Protein AF-X6CHZ7-F1 (afdb_monomer_lite)

Structure (mmCIF, N/CA/C/O backbone):
data_AF-X6CHZ7-F1
#
_entry.id   AF-X6CHZ7-F1
#
loop_
_atom_site.group_PDB
_atom_site.id
_atom_site.type_symbol
_atom_site.label_atom_id
_atom_site.label_alt_id
_atom_site.label_comp_id
_atom_site.label_asym_id
_atom_site.label_entity_id
_atom_site.label_seq_id
_atom_site.pdbx_PDB_ins_code
_atom_site.Cartn_x
_atom_site.Cartn_y
_atom_site.Cartn_z
_atom_site.occupancy
_atom_site.B_iso_or_equiv
_atom_site.auth_seq_id
_atom_site.auth_comp_id
_atom_site.auth_asym_id
_atom_site.auth_atom_id
_atom_site.pdbx_PDB_model_num
ATOM 1 N N . MET A 1 1 ? 11.560 17.213 37.088 1.00 60.72 1 MET A N 1
ATOM 2 C CA . MET A 1 1 ? 10.164 16.790 36.833 1.00 60.72 1 MET A CA 1
ATOM 3 C C . MET A 1 1 ? 10.165 16.003 35.529 1.00 60.72 1 MET A C 1
ATOM 5 O O . MET A 1 1 ? 10.603 16.554 34.529 1.00 60.72 1 MET A O 1
ATOM 9 N N . ALA A 1 2 ? 9.822 14.711 35.544 1.00 57.53 2 ALA A N 1
ATOM 10 C CA . ALA A 1 2 ? 9.848 13.867 34.344 1.00 57.53 2 ALA A CA 1
ATOM 11 C C . ALA A 1 2 ? 8.562 14.066 33.529 1.00 57.53 2 ALA A C 1
ATOM 13 O O . ALA A 1 2 ? 7.468 14.032 34.090 1.00 57.53 2 ALA A O 1
ATOM 14 N N . THR A 1 3 ? 8.687 14.288 32.222 1.00 66.88 3 THR A N 1
ATOM 15 C CA . THR A 1 3 ? 7.539 14.359 31.317 1.00 66.88 3 THR A CA 1
ATOM 16 C C . THR A 1 3 ? 6.947 12.958 31.129 1.00 66.88 3 THR A C 1
ATOM 18 O O . THR A 1 3 ? 7.695 11.995 30.932 1.00 66.88 3 THR A O 1
ATOM 21 N N . PRO A 1 4 ? 5.616 12.796 31.208 1.00 70.62 4 PRO A N 1
ATOM 22 C CA . PRO A 1 4 ? 4.993 11.498 31.000 1.00 70.62 4 PRO A CA 1
ATOM 23 C C . PRO A 1 4 ? 5.250 11.021 29.564 1.00 70.62 4 PRO A C 1
ATOM 25 O O . PRO A 1 4 ? 5.035 11.753 28.596 1.00 70.62 4 PRO A O 1
ATOM 28 N N . LYS A 1 5 ? 5.728 9.780 29.430 1.00 75.69 5 LYS A N 1
ATOM 29 C CA . LYS A 1 5 ? 5.965 9.124 28.142 1.00 75.69 5 LYS A CA 1
ATOM 30 C C . LYS A 1 5 ? 4.614 8.913 2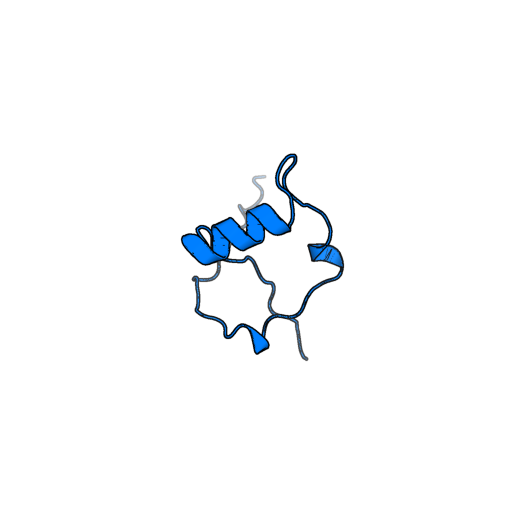7.456 1.00 75.69 5 LYS A C 1
ATOM 32 O O . LYS A 1 5 ? 3.816 8.099 27.909 1.00 75.69 5 LYS A O 1
ATOM 37 N N . GLN A 1 6 ? 4.347 9.659 26.386 1.00 73.25 6 GLN A N 1
ATOM 38 C CA . GLN A 1 6 ? 3.146 9.464 25.577 1.00 73.25 6 GLN A CA 1
ATOM 39 C C . GLN A 1 6 ? 3.257 8.119 24.859 1.00 73.25 6 GLN A C 1
ATOM 41 O O . GLN A 1 6 ? 4.065 7.948 23.944 1.00 73.25 6 GLN A O 1
ATOM 46 N N . THR A 1 7 ? 2.478 7.142 25.312 1.00 72.81 7 THR A N 1
ATOM 47 C CA . THR A 1 7 ? 2.383 5.840 24.658 1.00 72.81 7 THR A CA 1
ATOM 48 C C . THR A 1 7 ? 1.654 6.016 23.334 1.00 72.81 7 THR A C 1
ATOM 50 O O . THR A 1 7 ? 0.467 6.333 23.303 1.00 72.81 7 THR A O 1
ATOM 53 N N . ILE A 1 8 ? 2.371 5.824 22.228 1.00 73.19 8 ILE A N 1
ATOM 54 C CA . ILE A 1 8 ? 1.764 5.783 20.900 1.00 73.19 8 ILE A CA 1
ATOM 55 C C . ILE A 1 8 ? 1.083 4.422 20.763 1.00 73.19 8 ILE A C 1
ATOM 57 O O . ILE A 1 8 ? 1.745 3.407 20.546 1.00 73.19 8 ILE A O 1
ATOM 61 N N . THR A 1 9 ? -0.238 4.393 20.902 1.00 74.25 9 THR A N 1
ATOM 62 C CA . THR A 1 9 ? -1.033 3.206 20.581 1.00 74.25 9 THR A CA 1
ATOM 63 C C . THR A 1 9 ? -1.115 3.084 19.062 1.00 74.25 9 THR A C 1
ATOM 65 O O . THR A 1 9 ? -1.787 3.882 18.408 1.00 74.25 9 THR A O 1
ATOM 68 N N . LEU A 1 10 ? -0.401 2.116 18.482 1.00 73.12 10 LEU A N 1
ATOM 69 C CA . LEU A 1 10 ? -0.573 1.775 17.071 1.00 73.12 10 LEU A CA 1
ATOM 70 C C . LEU A 1 10 ? -1.904 1.044 16.882 1.00 73.12 10 LEU A C 1
ATOM 72 O O . LEU A 1 10 ? -2.210 0.095 17.601 1.00 73.12 10 LEU A O 1
ATOM 76 N N . ASN A 1 11 ? -2.671 1.461 15.877 1.00 75.56 11 ASN A N 1
ATOM 77 C CA . ASN A 1 11 ? -3.855 0.720 15.463 1.00 75.56 11 ASN A CA 1
ATOM 78 C C . ASN A 1 11 ? -3.451 -0.637 14.878 1.00 75.56 11 ASN A C 1
ATOM 80 O O . ASN A 1 11 ? -2.451 -0.742 14.163 1.00 75.56 11 ASN A O 1
ATOM 84 N N . ALA A 1 12 ? -4.263 -1.660 15.147 1.00 79.25 12 ALA A N 1
ATOM 85 C CA . ALA A 1 12 ? -4.109 -2.962 14.515 1.00 79.25 12 ALA A CA 1
ATOM 86 C C . ALA A 1 12 ? -4.228 -2.836 12.988 1.00 79.25 12 ALA A C 1
ATOM 88 O O . ALA A 1 12 ? -5.044 -2.061 12.476 1.00 79.25 12 ALA A O 1
ATOM 89 N N . SER A 1 13 ? -3.423 -3.619 12.267 1.00 81.12 13 SER A N 1
ATOM 90 C CA . SER A 1 13 ? -3.573 -3.763 10.820 1.00 81.12 13 SER A CA 1
ATOM 91 C C . SER A 1 13 ? -4.959 -4.327 10.505 1.00 81.12 13 SER A C 1
ATOM 93 O O . SER A 1 13 ? -5.428 -5.241 11.185 1.00 81.12 13 SER A O 1
ATOM 95 N N . ARG A 1 14 ? -5.623 -3.779 9.487 1.00 82.69 14 ARG A N 1
ATOM 96 C CA . ARG A 1 14 ? -6.930 -4.247 9.023 1.00 82.69 14 ARG A CA 1
ATOM 97 C C . ARG A 1 14 ? -6.980 -4.206 7.508 1.00 82.69 14 ARG A C 1
ATOM 99 O O . ARG A 1 14 ? -6.481 -3.258 6.903 1.00 82.69 14 ARG A O 1
ATOM 106 N N . ASP A 1 15 ? -7.666 -5.175 6.918 1.00 85.94 15 ASP A N 1
ATOM 107 C CA . ASP A 1 15 ? -7.982 -5.140 5.498 1.00 85.94 15 ASP A CA 1
ATOM 108 C C . ASP A 1 15 ? -8.946 -3.989 5.177 1.00 85.94 15 ASP A C 1
ATOM 110 O O . ASP A 1 15 ? -9.980 -3.780 5.830 1.00 85.94 15 ASP A O 1
ATOM 114 N N . ILE A 1 16 ? -8.586 -3.212 4.156 1.00 84.44 16 ILE A N 1
ATOM 115 C CA . ILE A 1 16 ? -9.365 -2.084 3.648 1.00 84.44 16 ILE A CA 1
ATOM 116 C C . ILE A 1 16 ? -9.553 -2.291 2.142 1.00 84.44 16 ILE A C 1
ATOM 118 O O . ILE A 1 16 ? -8.561 -2.379 1.418 1.00 84.44 16 ILE A O 1
ATOM 122 N N . PRO A 1 17 ? -10.802 -2.337 1.644 1.00 86.44 17 PRO A N 1
ATOM 123 C CA . PRO A 1 17 ? -11.067 -2.375 0.212 1.00 86.44 17 PRO A CA 1
ATOM 124 C C . PRO A 1 17 ? -10.416 -1.195 -0.521 1.00 86.44 17 PRO A C 1
ATOM 126 O O . PRO A 1 17 ? -10.530 -0.051 -0.077 1.00 86.44 17 PRO A O 1
ATOM 129 N N . PHE A 1 18 ? -9.779 -1.45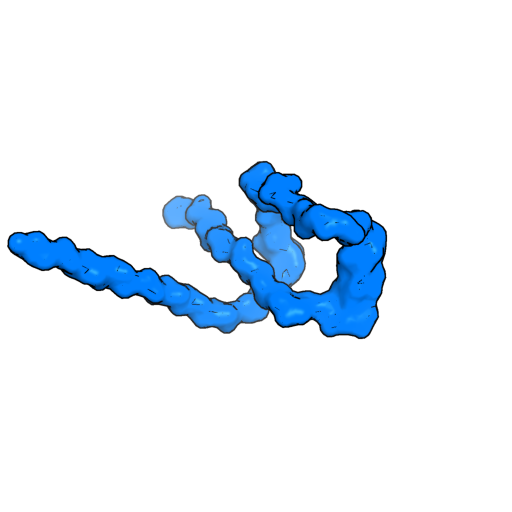7 -1.666 1.00 83.06 18 PHE A N 1
ATOM 130 C CA . PHE A 1 18 ? -9.035 -0.445 -2.427 1.00 83.06 18 PHE A CA 1
ATOM 131 C C . PHE A 1 18 ? -9.893 0.771 -2.814 1.00 83.06 18 PHE A C 1
ATOM 133 O O . PHE A 1 18 ? -9.432 1.904 -2.739 1.00 83.06 18 PHE A O 1
ATOM 140 N N . ASN A 1 19 ? -11.174 0.559 -3.128 1.00 87.31 19 ASN A N 1
ATOM 141 C CA . ASN A 1 19 ? -12.124 1.626 -3.467 1.00 87.31 19 ASN A CA 1
ATOM 142 C C . ASN A 1 19 ? -12.452 2.583 -2.304 1.00 87.31 19 ASN A C 1
ATOM 144 O O . ASN A 1 19 ? -13.097 3.605 -2.525 1.00 87.31 19 ASN A O 1
ATOM 148 N N . LYS A 1 20 ? -12.040 2.266 -1.071 1.00 85.44 20 LYS A N 1
ATOM 149 C CA . LYS A 1 20 ? -12.158 3.156 0.094 1.00 85.44 20 LYS A CA 1
ATOM 150 C C . LYS A 1 20 ? -10.882 3.958 0.359 1.00 85.44 20 LYS A C 1
ATOM 152 O O . LYS A 1 20 ? -10.877 4.800 1.256 1.00 85.44 20 LYS A O 1
ATOM 157 N N . LEU A 1 21 ? -9.806 3.703 -0.386 1.00 84.88 21 LEU A N 1
ATOM 158 C CA . LEU A 1 21 ? -8.568 4.464 -0.286 1.00 84.88 21 LEU A CA 1
ATOM 159 C C . LEU A 1 21 ? -8.688 5.738 -1.125 1.00 84.88 21 LEU A C 1
ATOM 161 O O . LEU A 1 21 ? -8.948 5.690 -2.323 1.00 84.88 21 LEU A O 1
ATOM 165 N N . MET A 1 22 ? -8.471 6.886 -0.488 1.00 83.31 22 MET A N 1
ATOM 166 C CA . MET A 1 22 ? -8.383 8.178 -1.165 1.00 83.31 22 MET A CA 1
ATOM 167 C C . MET A 1 22 ? -6.952 8.701 -1.094 1.00 83.31 22 MET A C 1
ATOM 169 O O . MET A 1 22 ? -6.309 8.660 -0.042 1.00 83.31 22 MET A O 1
ATOM 173 N N . LEU A 1 23 ? -6.457 9.224 -2.215 1.00 79.75 23 LEU A N 1
ATOM 174 C CA . LEU A 1 23 ? -5.164 9.894 -2.260 1.00 79.75 23 LEU A CA 1
ATOM 175 C C . LEU A 1 23 ? -5.241 11.197 -1.461 1.00 79.75 23 LEU A C 1
ATOM 177 O O . LEU A 1 23 ? -6.075 12.059 -1.725 1.00 79.75 23 LEU A O 1
ATOM 181 N N . SER A 1 24 ? -4.339 11.356 -0.497 1.00 75.31 24 SER A N 1
ATOM 182 C CA . SER A 1 24 ? -4.082 12.659 0.108 1.00 75.31 24 SER A CA 1
ATOM 183 C C . SER A 1 24 ? -3.023 13.388 -0.711 1.00 75.31 24 SER A C 1
ATOM 185 O O . SER A 1 24 ? -2.027 12.785 -1.107 1.00 75.31 24 SER A O 1
ATOM 187 N N . GLN A 1 25 ? -3.173 14.699 -0.904 1.00 65.25 25 GLN A N 1
ATOM 188 C CA . GLN A 1 25 ? -2.143 15.530 -1.542 1.00 65.25 25 GLN A CA 1
ATOM 189 C C . GLN A 1 25 ? -0.793 15.457 -0.801 1.00 65.25 25 GLN A C 1
ATOM 191 O O . GLN A 1 25 ? 0.264 15.643 -1.401 1.00 65.25 25 GLN A O 1
ATOM 196 N N . SER A 1 26 ? -0.803 15.107 0.492 1.00 66.19 26 SER A N 1
ATOM 197 C CA . SER A 1 26 ? 0.414 14.848 1.268 1.00 66.19 26 SER A CA 1
ATOM 198 C C . SER A 1 26 ? 1.122 13.534 0.899 1.00 66.19 26 SER A C 1
ATOM 200 O O . SER A 1 26 ? 2.323 13.426 1.131 1.00 66.19 26 SER A O 1
ATOM 2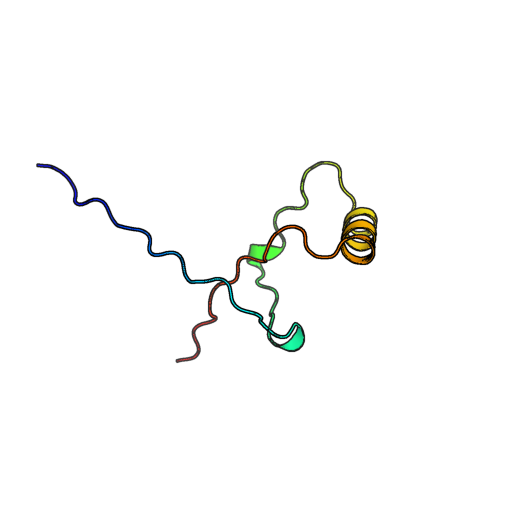02 N N . ASN A 1 27 ? 0.421 12.555 0.309 1.00 65.62 27 ASN A N 1
ATOM 203 C CA . ASN A 1 27 ? 0.981 11.247 -0.069 1.00 65.62 27 ASN A CA 1
ATOM 204 C C . ASN A 1 27 ? 1.803 11.286 -1.367 1.00 65.62 27 ASN A C 1
ATOM 206 O O . ASN A 1 27 ? 2.552 10.355 -1.634 1.00 65.62 27 ASN A O 1
ATOM 210 N N . VAL A 1 28 ? 1.712 12.359 -2.161 1.00 64.06 28 VAL A N 1
ATOM 211 C CA . VAL A 1 28 ? 2.421 12.476 -3.454 1.00 64.06 28 VAL A CA 1
ATOM 212 C C . VAL A 1 28 ? 3.939 12.654 -3.268 1.00 64.06 28 VAL A C 1
ATOM 214 O O . VAL A 1 28 ? 4.726 12.510 -4.200 1.00 64.06 28 VAL A O 1
ATOM 217 N N . ARG A 1 29 ? 4.401 12.949 -2.048 1.00 61.75 29 ARG A N 1
ATOM 218 C CA . ARG A 1 29 ? 5.782 13.363 -1.783 1.00 61.75 29 ARG A CA 1
ATOM 219 C C . ARG A 1 29 ? 6.600 12.228 -1.174 1.00 61.75 29 ARG A C 1
ATOM 221 O O . ARG A 1 29 ? 6.894 12.287 0.016 1.00 61.75 29 ARG A O 1
ATOM 228 N N . ARG A 1 30 ? 6.974 11.231 -1.988 1.00 64.25 30 ARG A N 1
ATOM 229 C CA . ARG A 1 30 ? 8.261 10.487 -1.941 1.00 64.25 30 ARG A CA 1
ATOM 230 C C . ARG A 1 30 ? 8.151 9.166 -2.704 1.00 64.25 30 ARG A C 1
ATOM 232 O O . ARG A 1 30 ? 7.704 8.166 -2.156 1.00 64.25 30 ARG A O 1
ATOM 239 N N . ILE A 1 31 ? 8.666 9.145 -3.928 1.00 65.25 31 ILE A N 1
ATOM 240 C CA . ILE A 1 31 ? 9.166 7.903 -4.524 1.00 65.25 31 ILE A CA 1
ATOM 241 C C . ILE A 1 31 ? 10.541 7.654 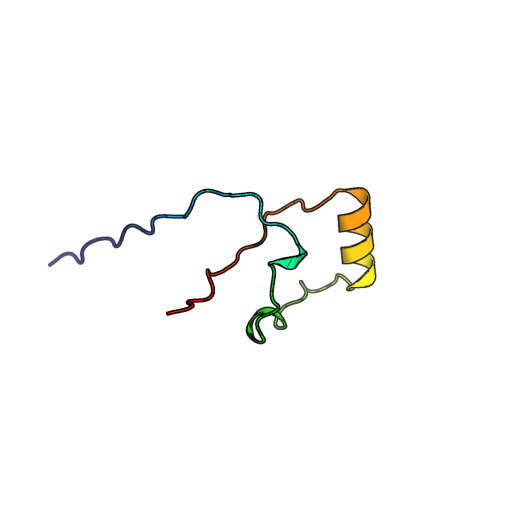-3.892 1.00 65.25 31 ILE A C 1
ATOM 243 O O . ILE A 1 31 ? 11.341 8.587 -3.744 1.00 65.25 31 ILE A O 1
ATOM 247 N N . LYS A 1 32 ? 10.803 6.426 -3.434 1.00 68.06 32 LYS A N 1
ATOM 248 C CA . LYS A 1 32 ? 12.122 6.048 -2.909 1.00 68.06 32 LYS A CA 1
ATOM 249 C C . LYS A 1 32 ? 13.158 6.290 -4.015 1.00 68.06 32 LYS A C 1
ATOM 251 O O . LYS A 1 32 ? 12.918 5.938 -5.163 1.00 68.06 32 LYS A O 1
ATOM 256 N N . ARG A 1 33 ? 14.294 6.928 -3.699 1.00 62.72 33 ARG A N 1
ATOM 257 C CA . ARG A 1 33 ? 15.329 7.229 -4.708 1.00 62.72 33 ARG A CA 1
ATOM 258 C C . ARG A 1 33 ? 15.732 5.946 -5.450 1.00 62.72 33 ARG A C 1
ATOM 260 O O . ARG A 1 33 ? 16.218 5.021 -4.806 1.00 62.72 33 ARG A O 1
ATOM 267 N N . GLY A 1 34 ? 15.575 5.942 -6.776 1.00 74.00 34 GLY A N 1
ATOM 268 C CA . GLY A 1 34 ? 16.105 4.906 -7.669 1.00 74.00 34 GLY A CA 1
ATOM 269 C C . GLY A 1 34 ? 15.110 3.859 -8.180 1.00 74.00 34 GLY A C 1
ATOM 270 O O . GLY A 1 34 ? 15.539 2.986 -8.920 1.00 74.00 34 GLY A O 1
ATOM 271 N N . GLU A 1 35 ? 13.823 3.932 -7.830 1.00 79.12 35 GLU A N 1
ATOM 272 C CA . GLU A 1 35 ? 12.781 3.069 -8.414 1.00 79.12 35 GLU A CA 1
ATOM 273 C C . GLU A 1 35 ? 11.810 3.921 -9.240 1.00 79.12 35 GLU A C 1
ATOM 275 O O . GLU A 1 35 ? 11.390 4.995 -8.798 1.00 79.12 35 GLU A O 1
ATOM 280 N N . THR A 1 36 ? 11.485 3.473 -10.452 1.00 87.12 36 THR A N 1
ATOM 281 C CA . THR A 1 36 ? 10.446 4.094 -11.283 1.00 87.12 36 THR A CA 1
ATOM 282 C C . THR A 1 36 ? 9.057 3.659 -10.802 1.00 87.12 36 THR A C 1
ATOM 284 O O . THR A 1 36 ? 8.920 2.686 -10.057 1.00 87.12 36 THR A O 1
ATOM 287 N N . ILE A 1 37 ? 7.999 4.373 -11.199 1.00 83.75 37 ILE A N 1
ATOM 288 C CA . ILE A 1 37 ? 6.627 3.965 -10.843 1.00 83.75 37 ILE A CA 1
ATOM 289 C C . ILE A 1 37 ? 6.302 2.617 -11.497 1.00 83.75 37 ILE A C 1
ATOM 291 O O . ILE A 1 37 ? 5.633 1.779 -10.895 1.00 83.75 37 ILE A O 1
ATOM 295 N N . GLU A 1 38 ? 6.806 2.401 -12.706 1.00 89.81 38 GLU A N 1
ATOM 296 C CA . GLU A 1 38 ? 6.625 1.203 -13.513 1.00 89.81 38 GLU A CA 1
ATOM 297 C C . GLU A 1 38 ? 7.283 -0.014 -12.855 1.00 89.81 38 GLU A C 1
ATOM 299 O O . GLU A 1 38 ? 6.638 -1.054 -12.704 1.00 89.81 38 GLU A O 1
ATOM 304 N N . ASP A 1 39 ? 8.529 0.126 -12.392 1.00 89.62 39 ASP A N 1
ATOM 305 C CA . ASP A 1 39 ? 9.237 -0.939 -11.673 1.00 89.62 39 ASP A CA 1
ATOM 306 C C . ASP A 1 39 ? 8.547 -1.276 -10.346 1.00 89.62 39 ASP A C 1
ATOM 308 O O . ASP A 1 39 ? 8.370 -2.456 -10.016 1.00 89.62 39 ASP A O 1
ATOM 312 N N . LEU A 1 40 ? 8.087 -0.252 -9.617 1.00 86.31 40 LEU A N 1
ATOM 313 C CA . LEU A 1 40 ? 7.329 -0.435 -8.382 1.00 86.31 40 LEU A CA 1
ATOM 314 C C . LEU A 1 40 ? 5.990 -1.141 -8.651 1.00 86.31 40 LEU A C 1
ATOM 316 O O . LEU A 1 40 ? 5.617 -2.066 -7.929 1.00 86.31 40 LEU A O 1
ATOM 320 N N . ALA A 1 41 ? 5.273 -0.771 -9.711 1.00 89.25 41 ALA A N 1
ATOM 321 C CA . ALA A 1 41 ? 4.031 -1.434 -10.099 1.00 89.25 41 ALA A CA 1
ATOM 322 C C . ALA A 1 41 ? 4.274 -2.900 -10.493 1.00 89.25 41 ALA A C 1
ATOM 324 O O . ALA A 1 41 ? 3.551 -3.793 -10.042 1.00 89.25 41 ALA A O 1
ATOM 325 N N . ALA A 1 42 ? 5.329 -3.171 -11.267 1.00 92.44 42 ALA A N 1
ATOM 326 C CA . ALA A 1 42 ? 5.717 -4.524 -11.655 1.00 92.44 42 ALA A CA 1
ATOM 327 C C . ALA A 1 42 ? 6.173 -5.374 -10.456 1.00 92.44 42 ALA A C 1
ATOM 329 O O . ALA A 1 42 ? 5.997 -6.598 -10.456 1.00 92.44 42 ALA A O 1
ATOM 330 N N . SER A 1 43 ? 6.772 -4.771 -9.425 1.00 90.56 43 SER A N 1
ATOM 331 C CA . SER A 1 43 ? 7.147 -5.483 -8.199 1.00 90.56 43 SER A CA 1
ATOM 332 C C . SER A 1 43 ? 5.923 -5.813 -7.337 1.00 90.56 43 SER A C 1
ATOM 334 O O . SER A 1 43 ? 5.796 -6.961 -6.899 1.00 90.56 43 SER A O 1
ATOM 336 N N . ILE A 1 44 ? 4.975 -4.878 -7.195 1.00 90.75 44 ILE A N 1
ATOM 337 C CA . ILE A 1 44 ? 3.696 -5.091 -6.496 1.00 90.75 44 ILE A CA 1
ATOM 338 C C . ILE A 1 44 ? 2.843 -6.141 -7.218 1.00 90.75 44 ILE A C 1
ATOM 340 O O . ILE A 1 44 ? 2.288 -7.019 -6.566 1.00 90.75 44 ILE A O 1
ATOM 344 N N . ALA A 1 45 ? 2.772 -6.120 -8.551 1.00 92.62 45 ALA A N 1
ATOM 345 C CA . ALA A 1 45 ? 2.019 -7.117 -9.314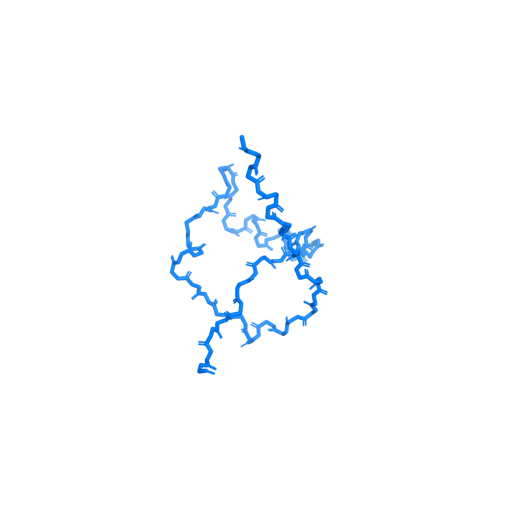 1.00 92.62 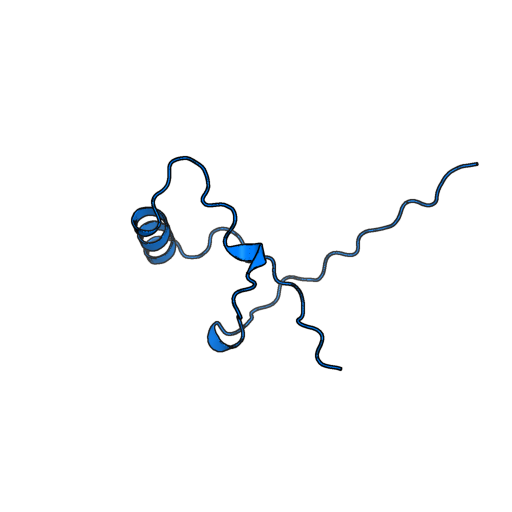45 ALA A CA 1
ATOM 346 C C . ALA A 1 45 ? 2.587 -8.538 -9.151 1.00 92.62 45 ALA A C 1
ATOM 348 O O . ALA A 1 45 ? 1.833 -9.505 -9.093 1.00 92.62 45 ALA A O 1
ATOM 349 N N . ARG A 1 46 ? 3.919 -8.672 -9.049 1.00 95.38 46 ARG A N 1
ATOM 350 C CA . ARG A 1 46 ? 4.589 -9.975 -8.894 1.00 95.38 46 ARG A CA 1
ATOM 351 C C . ARG A 1 46 ? 4.586 -10.512 -7.466 1.00 95.38 46 ARG A C 1
ATOM 353 O O . ARG A 1 46 ? 4.610 -11.725 -7.291 1.00 95.38 46 ARG A O 1
ATOM 360 N N . ARG A 1 47 ? 4.660 -9.640 -6.456 1.00 94.38 47 ARG A N 1
ATOM 361 C CA . ARG A 1 47 ? 4.912 -10.036 -5.054 1.00 94.38 47 ARG A CA 1
ATOM 362 C C . ARG A 1 47 ? 3.821 -9.605 -4.076 1.00 94.38 47 ARG A C 1
ATOM 364 O O . ARG A 1 47 ? 3.870 -9.997 -2.915 1.00 94.38 47 ARG A O 1
ATOM 371 N N . GLY A 1 48 ? 2.862 -8.799 -4.518 1.00 90.50 48 GLY A N 1
ATOM 372 C CA . GLY A 1 48 ? 1.939 -8.094 -3.637 1.00 90.50 48 GLY A CA 1
ATOM 373 C C . GLY A 1 48 ? 2.620 -6.965 -2.856 1.00 90.50 48 GLY A C 1
ATOM 374 O O . GLY A 1 48 ? 3.793 -6.636 -3.054 1.00 90.50 48 GLY A O 1
ATOM 375 N N . LEU A 1 49 ? 1.867 -6.352 -1.942 1.00 88.75 49 LEU A N 1
ATOM 376 C CA . LEU A 1 49 ? 2.394 -5.342 -1.028 1.00 88.75 49 LEU A CA 1
ATOM 377 C C . LEU A 1 49 ? 3.219 -6.016 0.074 1.00 88.75 49 LEU A C 1
ATOM 379 O O . LEU A 1 49 ? 2.668 -6.606 0.998 1.00 88.75 49 LEU A O 1
ATOM 383 N N . LEU A 1 50 ? 4.547 -5.884 0.002 1.00 88.25 50 LEU A N 1
ATOM 384 C CA . LEU A 1 50 ? 5.459 -6.393 1.038 1.00 88.25 50 LEU A CA 1
ATOM 385 C C . LEU A 1 50 ? 5.342 -5.634 2.368 1.00 88.25 50 LEU A C 1
ATOM 387 O O . LEU A 1 50 ? 5.806 -6.120 3.396 1.00 88.25 50 LEU A O 1
ATOM 391 N N . GLN A 1 51 ? 4.783 -4.422 2.341 1.00 83.19 51 GLN A N 1
ATOM 392 C CA . GLN A 1 51 ? 4.552 -3.569 3.504 1.00 83.19 51 GLN A CA 1
ATOM 393 C C . GLN A 1 51 ? 3.123 -3.025 3.450 1.00 83.19 51 GLN A C 1
ATOM 395 O O . GLN A 1 51 ? 2.670 -2.567 2.399 1.00 83.19 51 GLN A O 1
ATOM 400 N N . SER A 1 52 ? 2.420 -3.060 4.584 1.00 85.25 52 SER A N 1
ATOM 401 C CA . SER A 1 52 ? 1.071 -2.503 4.708 1.00 85.25 52 SER A CA 1
ATOM 402 C C . SER A 1 52 ? 1.072 -0.991 4.484 1.00 85.25 52 SER A C 1
ATOM 404 O O . SER A 1 52 ? 1.982 -0.290 4.929 1.00 85.25 52 SER A O 1
ATOM 406 N N . LEU A 1 53 ? 0.015 -0.470 3.862 1.00 83.69 53 LEU A N 1
ATOM 407 C CA . LEU A 1 53 ? -0.147 0.968 3.671 1.00 83.69 53 LEU A CA 1
ATOM 408 C C . LEU A 1 53 ? -0.490 1.655 4.997 1.00 83.69 53 LEU A C 1
ATOM 410 O O . LEU A 1 53 ? -1.387 1.227 5.723 1.00 83.69 53 LEU A O 1
ATOM 414 N N . SER A 1 54 ? 0.180 2.767 5.290 1.00 80.69 54 SER A N 1
ATOM 415 C CA . SER A 1 54 ? -0.188 3.636 6.408 1.00 80.69 54 SER A CA 1
ATOM 416 C C . SER A 1 54 ? -1.234 4.653 5.951 1.00 80.69 54 SER A C 1
ATOM 418 O O . SER A 1 54 ? -0.936 5.570 5.187 1.00 80.69 54 SER A O 1
ATOM 420 N N . GLY A 1 55 ? -2.469 4.489 6.419 1.00 78.12 55 GLY A N 1
ATOM 421 C CA . GLY A 1 55 ? -3.561 5.438 6.204 1.00 78.12 55 GLY A CA 1
ATOM 422 C C . GLY A 1 55 ? -3.892 6.211 7.478 1.00 78.12 55 GLY A C 1
ATOM 423 O O . GLY A 1 55 ? -3.682 5.725 8.587 1.00 78.12 55 GLY A O 1
ATOM 424 N N . ARG A 1 56 ? -4.458 7.410 7.330 1.00 78.25 56 ARG A N 1
ATOM 425 C CA . ARG A 1 56 ? -5.198 8.061 8.418 1.00 78.25 56 ARG A CA 1
ATOM 426 C C . ARG A 1 56 ? -6.683 7.908 8.137 1.00 78.25 56 ARG A C 1
ATOM 428 O O . ARG A 1 56 ? -7.097 8.076 6.992 1.00 78.25 56 ARG A O 1
ATOM 435 N N . ALA A 1 57 ? -7.473 7.614 9.168 1.00 72.81 57 ALA A N 1
ATOM 436 C CA . ALA A 1 57 ? -8.921 7.706 9.051 1.00 72.81 57 ALA A CA 1
ATOM 437 C C . ALA A 1 57 ? -9.267 9.153 8.673 1.00 72.81 57 ALA A C 1
ATOM 439 O O . ALA A 1 57 ? -8.931 10.088 9.402 1.00 72.81 57 ALA A O 1
ATOM 440 N N . GLY A 1 58 ? -9.863 9.344 7.496 1.00 70.38 58 GLY A N 1
ATOM 441 C CA . GLY A 1 58 ? -10.416 10.634 7.114 1.00 70.38 58 GLY A CA 1
ATOM 442 C C . GLY A 1 58 ? -11.584 10.921 8.044 1.00 70.38 58 GLY A C 1
ATOM 443 O O . GLY A 1 58 ? -12.595 10.229 7.975 1.00 70.38 58 GLY A O 1
ATOM 444 N N . TRP A 1 59 ? -11.417 11.886 8.946 1.00 49.84 59 TRP A N 1
ATOM 445 C CA . TRP A 1 59 ? -12.498 12.398 9.783 1.00 49.84 59 TRP A CA 1
ATOM 446 C C . TRP A 1 59 ? -13.677 12.788 8.881 1.00 49.84 59 TRP A C 1
ATOM 448 O O . TRP A 1 59 ? -13.570 13.711 8.073 1.00 49.84 59 TRP A O 1
ATOM 458 N N . ARG A 1 60 ? -14.796 12.075 9.002 1.00 49.06 60 ARG A N 1
ATOM 459 C CA . ARG A 1 60 ? -16.108 12.585 8.610 1.00 49.06 60 ARG A CA 1
ATOM 460 C C . ARG A 1 60 ? -16.894 12.755 9.902 1.00 49.06 60 ARG A C 1
ATOM 462 O O . ARG A 1 60 ? -17.425 11.758 10.365 1.00 49.06 60 ARG A O 1
ATOM 469 N N . GLY A 1 61 ? -16.934 13.996 10.396 1.00 37.12 61 GLY A N 1
ATOM 470 C CA . GLY A 1 61 ? -17.910 14.502 11.372 1.00 37.12 61 GLY A CA 1
ATOM 471 C C . GLY A 1 61 ? -17.832 13.915 12.767 1.00 37.12 61 GLY A C 1
ATOM 472 O O . GLY A 1 61 ? -18.214 12.741 12.926 1.00 37.12 61 GLY A O 1
#

Secondary structure (DSSP, 8-state):
-PPP-----PPPP----GGG----GGGGS-PPTT--HHHHHHHHHHH--SS----------

pLDDT: mean 77.16, std 12.03, range [37.12, 95.38]

Sequence (61 aa):
MATPKQTITLNASRDIPFNKLMLSQSNVRRIKRGETIEDLAASIARRGLLQSLSGRAGWRG

Foldseek 3Di:
DDDDDPDDDDDDDDDDPPVPDDDDPVNVPDDDPPDDPVNVVVCCVVPNPPDDDDDDPDDDD

Radius of gyration: 16.38 Å; chains: 1; bounding box: 34×27×50 Å